Protein AF-A0A2N2HFZ2-F1 (afdb_monomer)

Foldseek 3Di:
DDDDDDDDDPVVVVVVVVVVVVVVVVVVVVVVVVVVVVVVVVVVVVVVVVCVVPPDPPDDDDDDDDPPDDPPPDPPPDPDCPPLNVVLVVLVVQLLPFDAAVSNQVSVVVNVVSVDDDDLDPSRLVSQCSYPDVVSVVVSVVSNVVCVVPDDDDDDDDD

pLDDT: mean 79.57, std 15.81, range [40.03, 97.06]

Radius of gyration: 36.78 Å; Cα contacts (8 Å, |Δi|>4): 68; chains: 1; bounding box: 45×54×116 Å

Structure (mmCIF, N/CA/C/O backbone):
data_AF-A0A2N2HFZ2-F1
#
_entry.id   AF-A0A2N2HFZ2-F1
#
loop_
_atom_site.group_PDB
_atom_site.id
_atom_site.type_symbol
_atom_site.label_atom_id
_atom_site.label_alt_id
_atom_site.label_comp_id
_atom_site.label_asym_id
_atom_site.label_entity_id
_atom_site.label_seq_id
_atom_site.pdbx_PDB_ins_code
_atom_site.Cartn_x
_atom_site.Cartn_y
_atom_site.Cartn_z
_atom_site.occupancy
_atom_site.B_iso_or_equiv
_atom_site.auth_seq_id
_atom_site.auth_comp_id
_atom_site.auth_asym_id
_atom_site.auth_atom_id
_atom_site.pdbx_PDB_model_num
ATOM 1 N N . MET A 1 1 ? 7.526 6.343 -100.185 1.00 40.03 1 MET A N 1
ATOM 2 C CA . MET A 1 1 ? 8.992 6.150 -100.164 1.00 40.03 1 MET A CA 1
ATOM 3 C C . MET A 1 1 ? 9.351 5.453 -98.862 1.00 40.03 1 MET A C 1
ATOM 5 O O . MET A 1 1 ? 9.001 5.957 -97.805 1.00 40.03 1 MET A O 1
ATOM 9 N N . GLN A 1 2 ? 9.891 4.238 -98.946 1.00 43.38 2 GLN A N 1
ATOM 10 C CA . GLN A 1 2 ? 10.136 3.351 -97.804 1.00 43.38 2 GLN A CA 1
ATOM 11 C C . GLN A 1 2 ? 11.529 3.631 -97.222 1.00 43.38 2 GLN A C 1
ATOM 13 O O . GLN A 1 2 ? 12.496 3.726 -97.969 1.00 43.38 2 GLN A O 1
ATOM 18 N N . GLY A 1 3 ? 11.615 3.804 -95.901 1.00 52.72 3 GLY A N 1
ATOM 19 C CA . GLY A 1 3 ? 12.864 4.098 -95.198 1.00 52.72 3 GLY A CA 1
ATOM 20 C C . GLY A 1 3 ? 13.772 2.873 -95.098 1.00 52.72 3 GLY A C 1
ATOM 21 O O . GLY A 1 3 ? 13.392 1.853 -94.518 1.00 52.72 3 GLY A O 1
ATOM 22 N N . GLU A 1 4 ? 14.985 2.987 -95.635 1.00 51.09 4 GLU A N 1
ATOM 23 C CA . GLU A 1 4 ? 16.043 1.987 -95.507 1.00 51.09 4 GLU A CA 1
ATOM 24 C C . GLU A 1 4 ? 16.431 1.793 -94.034 1.00 51.09 4 GLU A C 1
ATOM 26 O O . GLU A 1 4 ? 17.085 2.628 -93.404 1.00 51.09 4 GLU A O 1
ATOM 31 N N . ARG A 1 5 ? 16.045 0.653 -93.455 1.00 60.78 5 ARG A N 1
ATOM 32 C CA . ARG A 1 5 ? 16.552 0.226 -92.148 1.00 60.78 5 ARG A CA 1
ATOM 33 C C . ARG A 1 5 ? 17.982 -0.277 -92.324 1.00 60.78 5 ARG A C 1
ATOM 35 O O . ARG A 1 5 ? 18.191 -1.413 -92.746 1.00 60.78 5 ARG A O 1
ATOM 42 N N . LYS A 1 6 ? 18.963 0.564 -91.979 1.00 68.19 6 LYS A N 1
ATOM 43 C CA . LYS A 1 6 ? 20.377 0.169 -91.877 1.00 68.19 6 LYS A CA 1
ATOM 44 C C . LYS A 1 6 ? 20.487 -1.056 -90.960 1.00 68.19 6 LYS A C 1
ATOM 46 O O . LYS A 1 6 ? 20.190 -0.974 -89.768 1.00 68.19 6 LYS A O 1
ATOM 51 N N . LYS A 1 7 ? 20.860 -2.206 -91.530 1.00 64.94 7 LYS A N 1
ATOM 52 C CA . LYS A 1 7 ? 21.073 -3.456 -90.789 1.00 64.94 7 LYS A CA 1
ATOM 53 C C . LYS A 1 7 ? 22.332 -3.286 -89.938 1.00 64.94 7 LYS A C 1
ATOM 55 O O . LYS A 1 7 ? 23.427 -3.178 -90.481 1.00 64.94 7 LYS A O 1
ATOM 60 N N . LYS A 1 8 ? 22.157 -3.201 -88.619 1.00 74.56 8 LYS A N 1
ATOM 61 C CA . LYS A 1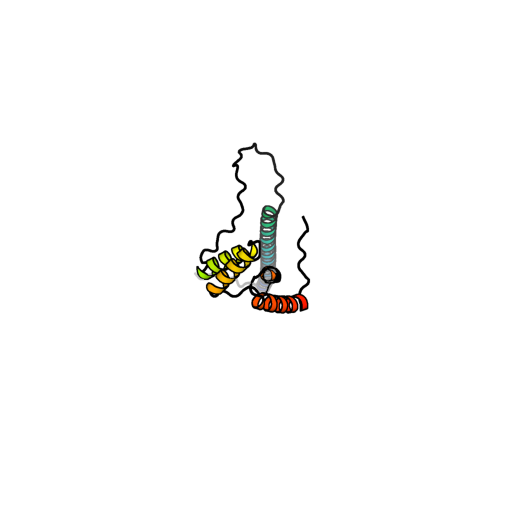 8 ? 23.265 -3.086 -87.662 1.00 74.56 8 LYS A CA 1
ATOM 62 C C . LYS A 1 8 ? 24.110 -4.355 -87.687 1.00 74.56 8 LYS A C 1
ATOM 64 O O . LYS A 1 8 ? 23.572 -5.458 -87.779 1.00 74.56 8 LYS A O 1
ATOM 69 N N . SER A 1 9 ? 25.426 -4.180 -87.626 1.00 77.75 9 SER A N 1
ATOM 70 C CA . SER A 1 9 ? 26.381 -5.289 -87.620 1.00 77.75 9 SER A CA 1
ATOM 71 C C . SER A 1 9 ? 26.240 -6.098 -86.332 1.00 77.75 9 SER A C 1
ATOM 73 O O . SER A 1 9 ? 26.039 -5.528 -85.261 1.00 77.75 9 SER A O 1
ATOM 75 N N . TRP A 1 10 ? 26.399 -7.422 -86.407 1.00 70.19 10 TRP A N 1
ATOM 76 C CA . TRP A 1 10 ? 26.383 -8.296 -85.227 1.00 70.19 10 TRP A CA 1
ATOM 77 C C . TRP A 1 10 ? 27.388 -7.855 -84.150 1.00 70.19 10 TRP A C 1
ATOM 79 O O . TRP A 1 10 ? 27.081 -7.932 -82.966 1.00 70.19 10 TRP A O 1
ATOM 89 N N . ARG A 1 11 ? 28.537 -7.290 -84.549 1.00 69.88 11 ARG A N 1
ATOM 90 C CA . ARG A 1 11 ? 29.529 -6.717 -83.619 1.00 69.88 11 ARG A CA 1
ATOM 91 C C . ARG A 1 11 ? 29.029 -5.469 -82.884 1.00 69.88 11 ARG A C 1
ATOM 93 O O . ARG A 1 11 ? 29.396 -5.239 -81.741 1.00 69.88 11 ARG A O 1
ATOM 100 N N . GLU A 1 12 ? 28.187 -4.671 -83.530 1.00 74.00 12 GLU A N 1
ATOM 101 C CA . GLU A 1 12 ? 27.628 -3.440 -82.959 1.00 74.00 12 GLU A CA 1
ATOM 102 C C . GLU A 1 12 ? 26.520 -3.755 -81.943 1.00 74.00 12 GLU A C 1
ATOM 104 O O . GLU A 1 12 ? 26.386 -3.079 -80.925 1.00 74.00 12 GLU A O 1
ATOM 109 N N . ILE A 1 13 ? 25.759 -4.828 -82.190 1.00 73.88 13 ILE A N 1
ATOM 110 C CA . ILE A 1 13 ? 24.757 -5.347 -81.251 1.00 73.88 13 I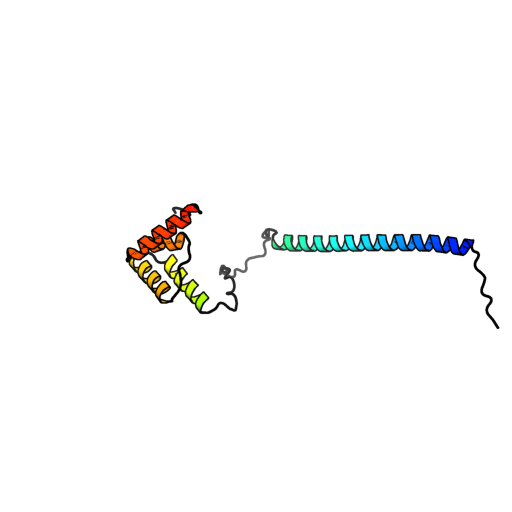LE A CA 1
ATOM 111 C C . ILE A 1 13 ? 25.436 -5.866 -79.977 1.00 73.88 13 ILE A C 1
ATOM 113 O O . ILE A 1 13 ? 24.960 -5.565 -78.883 1.00 73.88 13 ILE A O 1
ATOM 117 N N . ASP A 1 14 ? 26.555 -6.582 -80.106 1.00 71.38 14 ASP A N 1
ATOM 118 C CA . ASP A 1 14 ? 27.300 -7.111 -78.956 1.00 71.38 14 ASP A CA 1
ATOM 119 C C . ASP A 1 14 ? 27.931 -5.982 -78.125 1.00 71.38 14 ASP A C 1
ATOM 121 O O . ASP A 1 14 ? 27.752 -5.914 -76.909 1.00 71.38 14 ASP A O 1
ATOM 125 N N . GLN A 1 15 ? 28.529 -4.989 -78.792 1.00 73.50 15 GLN A N 1
ATOM 126 C CA . GLN A 1 15 ? 29.088 -3.810 -78.126 1.00 73.50 15 GLN A CA 1
ATOM 127 C C . GLN A 1 15 ? 28.017 -2.976 -77.396 1.00 73.50 15 GLN A C 1
ATOM 129 O O . GLN A 1 15 ? 28.250 -2.467 -76.296 1.00 73.50 15 GLN A O 1
ATOM 134 N N . MET A 1 16 ? 26.817 -2.842 -77.976 1.00 70.25 16 MET A N 1
ATOM 135 C CA . MET A 1 16 ? 25.685 -2.187 -77.310 1.00 70.25 16 MET A CA 1
ATOM 136 C C . MET A 1 16 ? 25.174 -2.989 -76.108 1.00 70.25 16 MET A C 1
ATOM 138 O O . MET A 1 16 ? 24.756 -2.395 -75.109 1.00 70.25 16 MET A O 1
ATOM 142 N N . ARG A 1 17 ? 25.207 -4.323 -76.188 1.00 70.12 17 ARG A N 1
ATOM 143 C CA . ARG A 1 17 ? 24.772 -5.209 -75.108 1.00 70.12 17 ARG A CA 1
ATOM 144 C C . ARG A 1 17 ? 25.701 -5.091 -73.902 1.00 70.12 17 ARG A C 1
ATOM 146 O O . ARG A 1 17 ? 25.195 -4.818 -72.812 1.00 70.12 17 ARG A O 1
ATOM 153 N N . ASP A 1 18 ? 27.014 -5.154 -74.098 1.00 68.00 18 ASP A N 1
ATOM 154 C CA . ASP A 1 18 ? 27.996 -5.014 -73.014 1.00 68.00 18 ASP A CA 1
ATOM 155 C C . ASP A 1 18 ? 27.918 -3.642 -72.331 1.00 68.00 18 ASP A C 1
ATOM 157 O O . ASP A 1 18 ? 27.821 -3.549 -71.102 1.00 68.00 18 ASP A O 1
ATOM 161 N N . GLY A 1 19 ? 27.817 -2.565 -73.118 1.00 69.12 19 GLY A N 1
ATOM 162 C CA . GLY A 1 19 ? 27.652 -1.212 -72.580 1.00 69.12 19 GLY A CA 1
ATOM 163 C C . GLY A 1 19 ? 26.350 -1.024 -71.787 1.00 69.12 19 GLY A C 1
ATOM 164 O O . GLY A 1 19 ? 26.310 -0.256 -70.822 1.00 69.12 19 GLY A O 1
ATOM 165 N N . SER A 1 20 ? 25.275 -1.733 -72.152 1.00 68.88 20 SER A N 1
ATOM 166 C CA . SER A 1 20 ? 23.997 -1.678 -71.430 1.00 68.88 20 SER A CA 1
ATOM 167 C C . SER A 1 20 ? 24.040 -2.412 -70.085 1.00 68.88 20 SER A C 1
ATOM 169 O O . SER A 1 20 ? 23.454 -1.932 -69.112 1.00 68.88 20 SER A O 1
ATOM 171 N N . VAL A 1 21 ? 24.780 -3.523 -70.003 1.00 69.88 21 VAL A N 1
ATOM 172 C CA . VAL A 1 21 ? 24.968 -4.301 -68.769 1.00 69.88 21 VAL A CA 1
ATOM 173 C C . VAL A 1 21 ? 25.821 -3.515 -67.775 1.00 69.88 21 VAL A C 1
ATOM 175 O O . VAL A 1 21 ? 25.445 -3.379 -66.612 1.00 69.88 21 VAL A O 1
ATOM 178 N N . GLN A 1 22 ? 26.908 -2.892 -68.239 1.00 70.69 22 GLN A N 1
ATOM 179 C CA . GLN A 1 22 ? 27.739 -2.029 -67.394 1.00 70.69 22 GLN A CA 1
ATOM 180 C C . GLN A 1 22 ? 26.973 -0.816 -66.848 1.00 70.69 22 GLN A C 1
ATOM 182 O O . GLN A 1 22 ? 27.128 -0.475 -65.676 1.00 70.69 22 GLN A O 1
ATOM 187 N N . ARG A 1 23 ? 26.105 -0.186 -67.653 1.00 71.50 23 ARG A N 1
ATOM 188 C CA . ARG A 1 23 ? 25.288 0.956 -67.203 1.00 71.50 23 ARG A CA 1
ATOM 189 C C . ARG A 1 23 ? 24.222 0.570 -66.177 1.00 71.50 23 ARG A C 1
ATOM 191 O O . ARG A 1 23 ? 23.968 1.361 -65.273 1.00 71.50 23 ARG A O 1
ATOM 198 N N . ARG A 1 24 ? 23.610 -0.614 -66.298 1.00 72.50 24 ARG A N 1
ATOM 199 C CA . ARG A 1 24 ? 22.657 -1.131 -65.297 1.00 72.50 24 ARG A CA 1
ATOM 200 C C . ARG A 1 24 ? 23.358 -1.400 -63.965 1.00 72.50 24 ARG A C 1
ATOM 202 O O . ARG A 1 24 ? 22.984 -0.807 -62.963 1.00 72.50 24 ARG A O 1
ATOM 209 N N . ASN A 1 25 ? 24.478 -2.122 -64.000 1.00 73.25 25 ASN A N 1
ATOM 210 C CA . ASN A 1 25 ? 25.262 -2.439 -62.802 1.00 73.25 25 ASN A CA 1
ATOM 211 C C . ASN A 1 25 ? 25.845 -1.205 -62.089 1.00 73.25 25 ASN A C 1
ATOM 213 O O . ASN A 1 25 ? 26.212 -1.294 -60.917 1.00 73.25 25 ASN A O 1
ATOM 217 N N . ASN A 1 26 ? 26.015 -0.079 -62.791 1.00 72.50 26 ASN A N 1
ATOM 218 C CA . ASN A 1 26 ? 26.454 1.169 -62.169 1.00 72.50 26 ASN A CA 1
ATOM 219 C C . ASN A 1 26 ? 25.289 1.905 -61.494 1.00 72.50 26 ASN A C 1
ATOM 221 O O . ASN A 1 26 ? 25.438 2.356 -60.367 1.00 72.50 26 ASN A O 1
ATOM 225 N N . ARG A 1 27 ? 24.111 1.945 -62.135 1.00 74.31 27 ARG A N 1
ATOM 226 C CA . ARG A 1 27 ? 22.904 2.550 -61.548 1.00 74.31 27 ARG A CA 1
ATOM 227 C C . ARG A 1 27 ? 22.440 1.835 -60.286 1.00 74.31 27 ARG A C 1
ATOM 229 O O . ARG A 1 27 ? 22.079 2.507 -59.330 1.00 74.31 27 ARG A O 1
ATOM 236 N N . ASP A 1 28 ? 22.491 0.506 -60.266 1.00 72.56 28 ASP A N 1
ATOM 237 C CA . ASP A 1 28 ? 22.089 -0.263 -59.083 1.00 72.56 28 ASP A CA 1
ATOM 238 C C . ASP A 1 28 ? 23.026 0.025 -57.896 1.00 72.56 28 ASP A C 1
ATOM 240 O O . ASP A 1 28 ? 22.568 0.279 -56.784 1.00 72.56 28 ASP A O 1
ATOM 244 N N . ARG A 1 29 ? 24.339 0.129 -58.149 1.00 72.81 29 ARG A N 1
ATOM 245 C CA . ARG A 1 29 ? 25.327 0.526 -57.131 1.00 72.81 29 ARG A CA 1
ATOM 246 C C . ARG A 1 29 ? 25.152 1.962 -56.645 1.00 72.81 29 ARG A C 1
ATOM 248 O O . ARG A 1 29 ? 25.369 2.229 -55.464 1.00 72.81 29 ARG A O 1
ATOM 255 N N . ASP A 1 30 ? 24.789 2.884 -57.530 1.00 74.44 30 ASP A N 1
ATOM 256 C CA . ASP A 1 30 ? 24.532 4.276 -57.157 1.00 74.44 30 ASP A CA 1
ATOM 257 C C . ASP A 1 30 ? 23.253 4.389 -56.307 1.00 74.44 30 ASP A C 1
ATOM 259 O O . ASP A 1 30 ? 23.260 5.072 -55.283 1.00 74.44 30 ASP A O 1
ATOM 263 N N . HIS A 1 31 ? 22.202 3.629 -56.635 1.00 75.44 31 HIS A N 1
ATOM 264 C CA . HIS A 1 31 ? 20.979 3.559 -55.830 1.00 75.44 31 HIS A CA 1
ATOM 265 C C . HIS A 1 31 ? 21.207 2.951 -54.437 1.00 75.44 31 HIS A C 1
ATOM 267 O O . HIS A 1 31 ? 20.684 3.471 -53.451 1.00 75.44 31 HIS A O 1
ATOM 273 N N . GLU A 1 32 ? 22.019 1.898 -54.314 1.00 71.88 32 GLU A N 1
ATOM 274 C CA . GLU A 1 32 ? 22.381 1.320 -53.010 1.00 71.88 32 GLU A CA 1
ATOM 275 C C . GLU A 1 32 ? 23.202 2.297 -52.149 1.00 71.88 32 GLU A C 1
ATOM 277 O O . GLU A 1 32 ? 23.002 2.411 -50.934 1.00 71.88 32 GLU A O 1
ATOM 282 N N . ARG A 1 33 ? 24.106 3.060 -52.772 1.00 76.25 33 ARG A N 1
ATOM 283 C CA . ARG A 1 33 ? 24.880 4.112 -52.095 1.00 76.25 33 ARG A CA 1
ATOM 284 C C . ARG A 1 33 ? 23.997 5.261 -51.625 1.00 76.25 33 ARG A C 1
ATOM 286 O O . ARG A 1 33 ? 24.194 5.770 -50.526 1.00 76.25 33 ARG A O 1
ATOM 293 N N . GLU A 1 34 ? 23.007 5.649 -52.418 1.00 75.25 34 GLU A N 1
ATOM 294 C CA . GLU A 1 34 ? 22.085 6.726 -52.066 1.00 75.25 34 GLU A CA 1
ATOM 295 C C . GLU A 1 34 ? 21.115 6.304 -50.951 1.00 75.25 34 GLU A C 1
ATOM 297 O O . GLU A 1 34 ? 20.897 7.054 -49.996 1.00 75.25 34 GLU A O 1
ATOM 302 N N . ALA A 1 35 ? 20.627 5.060 -50.986 1.00 75.06 35 ALA A N 1
ATOM 303 C CA . ALA A 1 35 ? 19.802 4.490 -49.923 1.00 75.06 35 ALA A CA 1
ATOM 304 C C . ALA A 1 35 ? 20.562 4.392 -48.586 1.00 75.06 35 ALA A C 1
ATOM 306 O O . ALA A 1 35 ? 20.044 4.785 -47.538 1.00 75.06 35 ALA A O 1
ATOM 307 N N . THR A 1 36 ? 21.816 3.927 -48.613 1.00 77.44 36 THR A N 1
ATOM 308 C CA . THR A 1 36 ? 22.660 3.843 -47.408 1.00 77.44 36 THR A CA 1
ATOM 309 C C . THR A 1 36 ? 23.069 5.226 -46.888 1.00 77.44 36 THR A C 1
ATOM 311 O O . THR A 1 36 ? 23.094 5.441 -45.675 1.00 77.44 36 THR A O 1
ATOM 314 N N . ALA A 1 37 ? 23.324 6.199 -47.769 1.00 79.50 37 ALA A N 1
ATOM 315 C CA . ALA A 1 37 ? 23.586 7.586 -47.382 1.00 79.50 37 ALA A CA 1
ATOM 316 C C . ALA A 1 37 ? 22.359 8.251 -46.733 1.00 79.50 37 ALA A C 1
ATOM 318 O O . ALA A 1 37 ? 22.501 8.919 -45.707 1.00 79.50 37 ALA A O 1
ATOM 319 N N . SER A 1 38 ? 21.160 8.015 -47.273 1.00 77.38 38 SER A N 1
ATOM 320 C CA . SER A 1 38 ? 19.901 8.531 -46.724 1.00 77.38 38 SER A CA 1
ATOM 321 C C . SER A 1 38 ? 19.588 7.938 -45.345 1.00 77.38 38 SER A C 1
ATOM 323 O O . SER A 1 38 ? 19.325 8.678 -44.396 1.00 77.38 38 SER A O 1
ATOM 325 N N . ALA A 1 39 ? 19.741 6.619 -45.179 1.00 78.12 39 ALA A N 1
ATOM 326 C CA . ALA A 1 39 ? 19.579 5.951 -43.885 1.00 78.12 39 ALA A CA 1
ATOM 327 C C . ALA A 1 39 ? 20.584 6.452 -42.827 1.00 78.12 39 ALA A C 1
ATOM 329 O O . ALA A 1 39 ? 20.252 6.615 -41.652 1.00 78.12 39 ALA A O 1
ATOM 330 N N . ASN A 1 40 ? 21.817 6.753 -43.238 1.00 82.44 40 ASN A N 1
ATOM 331 C CA . ASN A 1 40 ? 22.817 7.333 -42.345 1.00 82.44 40 ASN A CA 1
ATOM 332 C C . ASN A 1 40 ? 22.506 8.795 -41.977 1.00 82.44 40 ASN A C 1
ATOM 334 O O . ASN A 1 40 ? 22.825 9.225 -40.866 1.00 82.44 40 ASN A O 1
ATOM 338 N N . ALA A 1 41 ? 21.887 9.566 -42.873 1.00 81.19 41 ALA A N 1
ATOM 339 C CA . ALA A 1 41 ? 21.472 10.941 -42.601 1.00 81.19 41 ALA A CA 1
ATOM 340 C C . ALA A 1 41 ? 20.311 10.998 -41.596 1.00 81.19 41 ALA A C 1
ATOM 342 O O . ALA A 1 41 ? 20.375 11.770 -40.638 1.00 81.19 41 ALA A O 1
ATOM 343 N N . THR A 1 42 ? 19.302 10.136 -41.746 1.00 84.00 42 THR A N 1
ATOM 344 C CA . THR A 1 42 ? 18.174 10.054 -40.802 1.00 84.00 42 THR A CA 1
ATOM 345 C C . THR A 1 42 ? 18.628 9.588 -39.419 1.00 84.00 42 THR A C 1
ATOM 347 O O . THR A 1 42 ? 18.229 10.167 -38.409 1.00 84.00 42 THR A O 1
ATOM 350 N N . ALA A 1 43 ? 19.546 8.617 -39.348 1.00 84.44 43 ALA A N 1
ATOM 351 C CA . ALA A 1 43 ? 20.131 8.172 -38.084 1.00 84.44 43 ALA A CA 1
ATOM 352 C C . ALA A 1 43 ? 20.914 9.290 -37.367 1.00 84.44 43 ALA A C 1
ATOM 354 O O . ALA A 1 43 ? 20.837 9.410 -36.142 1.00 84.44 43 ALA A O 1
ATOM 355 N N . LYS A 1 44 ? 21.643 10.134 -38.112 1.00 86.44 44 LYS A N 1
ATOM 356 C CA . LYS A 1 44 ? 22.340 11.305 -37.552 1.00 86.44 44 LYS A CA 1
ATOM 357 C C . LYS A 1 44 ? 21.364 12.358 -37.035 1.00 86.44 44 LYS A C 1
ATOM 359 O O . LYS A 1 44 ? 21.557 12.837 -35.924 1.00 86.44 44 LYS A O 1
ATOM 364 N N . GLN A 1 45 ? 20.307 12.660 -37.790 1.00 86.44 45 GLN A N 1
ATOM 365 C CA . GLN A 1 45 ? 19.261 13.602 -37.372 1.00 86.44 45 GLN A CA 1
ATOM 366 C C . GLN A 1 45 ? 18.536 13.129 -36.108 1.00 86.44 45 GLN A C 1
ATOM 368 O O . GLN A 1 45 ? 18.281 13.916 -35.198 1.00 86.44 45 GLN A O 1
ATOM 373 N N . HIS A 1 46 ? 18.249 11.830 -36.017 1.00 82.31 46 HIS A N 1
ATOM 374 C CA . HIS A 1 46 ? 17.628 11.250 -34.833 1.00 82.31 46 HIS A CA 1
ATOM 375 C C . HIS A 1 46 ? 18.553 11.341 -33.612 1.00 82.31 46 HIS A C 1
ATOM 377 O O . HIS A 1 46 ? 18.120 11.749 -32.537 1.00 82.31 46 HIS A O 1
ATOM 383 N N . ARG A 1 47 ? 19.848 11.034 -33.775 1.00 86.44 47 ARG A N 1
ATOM 384 C CA . ARG A 1 47 ? 20.832 11.200 -32.694 1.00 86.44 47 ARG A CA 1
ATOM 385 C C . ARG A 1 47 ? 20.969 12.653 -32.255 1.00 86.44 47 ARG A C 1
ATOM 387 O O . ARG A 1 47 ? 20.946 12.892 -31.057 1.00 86.44 47 ARG A O 1
ATOM 394 N N . SER A 1 48 ? 21.035 13.608 -33.183 1.00 88.56 48 SER A N 1
ATOM 395 C CA . SER A 1 48 ? 21.137 15.028 -32.827 1.00 88.56 48 SER A CA 1
ATOM 396 C C . SER A 1 48 ? 19.879 15.555 -32.137 1.00 88.56 48 SER A C 1
ATOM 398 O O . SER A 1 48 ? 19.978 16.384 -31.242 1.00 88.56 48 SER A O 1
ATOM 400 N N . ALA A 1 49 ? 18.692 15.074 -32.522 1.00 84.12 49 ALA A N 1
ATOM 401 C CA . ALA A 1 49 ? 17.445 15.453 -31.862 1.00 84.12 49 ALA A CA 1
ATOM 402 C C . ALA A 1 49 ? 17.390 14.929 -30.420 1.00 84.12 49 ALA A C 1
ATOM 404 O O . ALA A 1 49 ? 16.980 15.650 -29.516 1.00 84.12 49 ALA A O 1
ATOM 405 N N . LEU A 1 50 ? 17.850 13.696 -30.193 1.00 83.56 50 LEU A N 1
ATOM 406 C CA . LEU A 1 50 ? 17.969 13.148 -28.845 1.00 83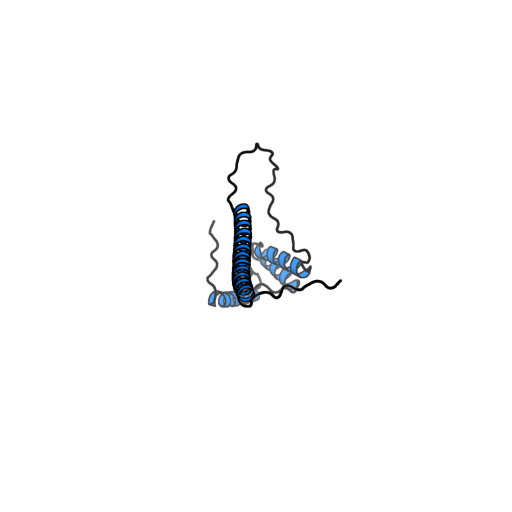.56 50 LEU A CA 1
ATOM 407 C C . LEU A 1 50 ? 19.042 13.884 -28.039 1.00 83.56 50 LEU A C 1
ATOM 409 O O . LEU A 1 50 ? 18.794 14.253 -26.898 1.00 83.56 50 LEU A O 1
ATOM 413 N N . GLU A 1 51 ? 20.199 14.162 -28.633 1.00 85.12 51 GLU A N 1
ATOM 414 C CA . GLU A 1 51 ? 21.252 14.933 -27.976 1.00 85.12 51 GLU A CA 1
ATOM 415 C C . GLU A 1 51 ? 20.743 16.323 -27.578 1.00 85.12 51 GLU A C 1
ATOM 417 O O . GLU A 1 51 ? 20.891 16.697 -26.428 1.00 85.12 51 GLU A O 1
ATOM 422 N N . ALA A 1 52 ? 19.991 17.028 -28.426 1.00 85.00 52 ALA A N 1
ATOM 423 C CA . ALA A 1 52 ? 19.393 18.317 -28.068 1.00 85.00 52 ALA A CA 1
ATOM 424 C C . ALA A 1 52 ? 18.386 18.249 -26.899 1.00 85.00 52 ALA A C 1
ATOM 426 O O . ALA A 1 52 ? 18.255 19.211 -26.144 1.00 85.00 52 ALA A O 1
ATOM 427 N N . LEU A 1 53 ? 17.672 17.130 -26.740 1.00 80.06 53 LEU A N 1
ATOM 428 C CA . LEU A 1 53 ? 16.721 16.933 -25.639 1.00 80.06 53 LEU A CA 1
ATOM 429 C C . LEU A 1 53 ? 17.408 16.555 -24.320 1.00 80.06 53 LEU A C 1
ATOM 431 O O . LEU A 1 53 ? 16.877 16.853 -23.251 1.00 80.06 53 LEU A O 1
ATOM 435 N N . PHE A 1 54 ? 18.566 15.896 -24.397 1.00 82.00 54 PHE A N 1
ATOM 436 C CA . PHE A 1 54 ? 19.283 15.355 -23.240 1.00 82.00 54 PHE A CA 1
ATOM 437 C C . PHE A 1 54 ? 20.600 16.076 -22.927 1.00 82.00 54 PHE A C 1
ATOM 439 O O . PHE A 1 54 ? 21.209 15.797 -21.893 1.00 82.00 54 PHE A O 1
ATOM 446 N N . SER A 1 55 ? 21.044 17.014 -23.768 1.00 78.69 55 SER A N 1
ATOM 447 C CA . SER A 1 55 ? 22.190 17.865 -23.477 1.00 78.69 55 SER A CA 1
ATOM 448 C C . SER A 1 55 ? 21.858 18.727 -22.260 1.00 78.69 55 SER A C 1
ATOM 450 O O . SER A 1 55 ? 20.838 19.425 -22.254 1.00 78.69 55 SER A O 1
ATOM 452 N N . PRO A 1 56 ? 22.706 18.706 -21.219 1.00 59.88 56 PRO A N 1
ATOM 453 C CA . PRO A 1 56 ? 22.525 19.568 -20.068 1.00 59.88 56 PRO A CA 1
ATOM 454 C C . PRO A 1 56 ? 22.629 21.010 -20.556 1.00 59.88 56 PRO A C 1
ATOM 456 O O . PRO A 1 56 ? 23.676 21.446 -21.031 1.00 59.88 56 PRO A O 1
ATOM 459 N N . LYS A 1 57 ? 21.506 21.726 -20.495 1.00 57.38 57 LYS A N 1
ATOM 460 C CA . LYS A 1 57 ? 21.396 23.120 -20.913 1.00 57.38 57 LYS A CA 1
ATOM 461 C C . LYS A 1 57 ? 22.338 23.952 -20.044 1.00 57.38 57 LYS A C 1
ATOM 463 O O . LYS A 1 57 ? 22.001 24.291 -18.912 1.00 57.38 57 LYS A O 1
ATOM 468 N N . VAL A 1 58 ? 23.539 24.223 -20.557 1.00 52.44 58 VAL A N 1
ATOM 469 C CA . VAL A 1 58 ? 24.443 25.219 -19.987 1.00 52.44 58 VAL A CA 1
ATOM 470 C C . VAL A 1 58 ? 23.686 26.535 -20.043 1.00 52.44 58 VAL A C 1
ATOM 472 O O . VAL A 1 58 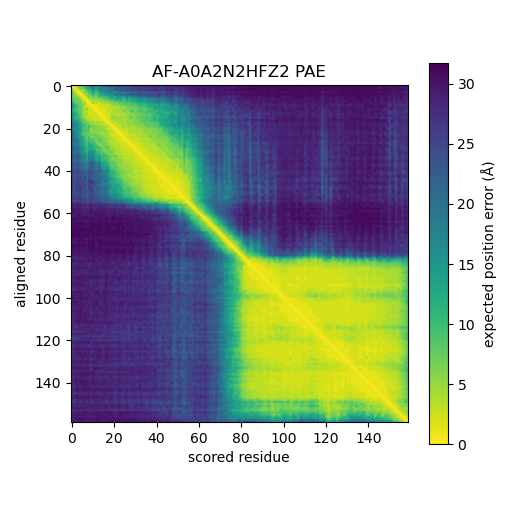? 23.214 26.963 -21.094 1.00 52.44 58 VAL A O 1
ATOM 475 N N . VAL A 1 59 ? 23.465 27.078 -18.856 1.00 53.00 59 VAL A N 1
ATOM 476 C CA . VAL A 1 59 ? 22.730 28.305 -18.595 1.00 53.00 59 VAL A CA 1
ATOM 477 C C . VAL A 1 59 ? 23.550 29.454 -19.178 1.00 53.00 59 VAL A C 1
ATOM 479 O O . VAL A 1 59 ? 24.416 29.995 -18.501 1.00 53.00 59 VAL A O 1
ATOM 482 N N . GLU A 1 60 ? 23.328 29.788 -20.449 1.00 53.97 60 GLU A N 1
ATOM 483 C CA . GLU A 1 60 ? 23.718 31.096 -20.968 1.00 53.97 60 GLU A CA 1
ATOM 484 C C . GLU A 1 60 ? 22.721 32.137 -20.459 1.00 53.97 60 GLU A C 1
ATOM 486 O O . GLU A 1 60 ? 21.499 31.988 -20.546 1.00 53.97 60 GLU A O 1
ATOM 491 N N . GLU A 1 61 ? 23.297 33.154 -19.830 1.00 53.06 61 GLU A N 1
ATOM 492 C CA . GLU A 1 61 ? 22.640 34.235 -19.124 1.00 53.06 61 GLU A CA 1
ATOM 493 C C . GLU A 1 61 ? 21.837 35.128 -20.081 1.00 53.06 61 GLU A C 1
ATOM 495 O O . GLU A 1 61 ? 22.371 36.040 -20.709 1.00 53.06 61 GLU A O 1
ATOM 500 N N . GLU A 1 62 ? 20.519 34.943 -20.113 1.00 51.41 62 GLU A N 1
ATOM 501 C CA . GLU A 1 62 ? 19.592 36.019 -20.455 1.00 51.41 62 GLU A CA 1
ATOM 502 C C . GLU A 1 62 ? 18.900 36.515 -19.176 1.00 51.41 62 GLU A C 1
ATOM 504 O O . GLU A 1 62 ? 18.424 35.748 -18.339 1.00 51.41 62 GLU A O 1
ATOM 509 N N . LYS A 1 63 ? 18.928 37.840 -19.003 1.00 47.34 63 LYS A N 1
ATOM 510 C CA . LYS A 1 63 ? 18.539 38.609 -17.810 1.00 47.34 63 LYS A CA 1
ATOM 511 C C . LYS A 1 63 ? 17.163 38.220 -17.227 1.00 47.34 63 LYS A C 1
ATOM 513 O O . LYS A 1 63 ? 16.253 37.841 -17.961 1.00 47.34 63 LYS A O 1
ATOM 518 N N . PRO A 1 64 ? 16.970 38.374 -15.902 1.00 47.16 64 PRO A N 1
ATOM 519 C CA . PRO A 1 64 ? 15.949 37.655 -15.160 1.00 47.16 64 PRO A CA 1
ATOM 520 C C . PRO A 1 64 ? 14.584 38.329 -15.294 1.00 47.16 64 PRO A C 1
ATOM 522 O O . PRO A 1 64 ? 14.346 39.396 -14.732 1.00 47.16 64 PRO A O 1
ATOM 525 N N . VAL A 1 65 ? 13.643 37.653 -15.944 1.00 52.53 65 VAL A N 1
ATOM 526 C CA . VAL A 1 65 ? 12.220 37.850 -15.657 1.00 52.53 65 VAL A CA 1
ATOM 527 C C . VAL A 1 65 ? 11.741 36.574 -14.985 1.00 52.53 65 VAL A C 1
ATOM 529 O O . VAL A 1 65 ? 11.461 35.573 -15.630 1.00 52.53 65 VAL A O 1
ATOM 532 N N . LEU A 1 66 ? 11.733 36.597 -13.653 1.00 52.66 66 LEU A N 1
ATOM 533 C CA . LEU A 1 66 ? 11.177 35.542 -12.812 1.00 52.66 66 LEU A CA 1
ATOM 534 C C . LEU A 1 66 ? 9.664 35.413 -13.058 1.00 52.66 66 LEU A C 1
ATOM 536 O O . LEU A 1 66 ? 8.932 36.335 -12.693 1.00 52.66 66 LEU A O 1
ATOM 540 N N . PRO A 1 67 ? 9.140 34.244 -13.454 1.00 48.50 67 PRO A N 1
ATOM 541 C CA . PRO A 1 67 ? 7.887 33.777 -12.899 1.00 48.50 67 PRO A CA 1
ATOM 542 C C . PRO A 1 67 ? 8.218 32.962 -11.646 1.00 48.50 67 PRO A C 1
ATOM 544 O O . PRO A 1 67 ? 8.690 31.827 -11.694 1.00 48.50 67 PRO A O 1
ATOM 547 N N . LYS A 1 68 ? 7.979 33.574 -10.484 1.00 54.53 68 LYS A N 1
ATOM 548 C CA . LYS A 1 68 ? 7.889 32.864 -9.207 1.00 54.53 68 LYS A CA 1
ATOM 549 C C . LYS A 1 68 ? 6.731 31.876 -9.299 1.00 54.53 68 LYS A C 1
ATOM 551 O O . LYS A 1 68 ? 5.585 32.263 -9.130 1.00 54.53 68 LYS A O 1
ATOM 556 N N . THR A 1 69 ? 7.030 30.623 -9.591 1.00 49.53 69 THR A N 1
ATOM 557 C CA . THR A 1 69 ? 6.408 29.425 -9.015 1.00 49.53 69 THR A CA 1
ATOM 558 C C . THR A 1 69 ? 7.101 28.240 -9.665 1.00 49.53 69 THR A C 1
ATOM 560 O O . THR A 1 69 ? 7.047 28.056 -10.876 1.00 49.53 69 THR A O 1
ATOM 563 N N . ALA A 1 70 ? 7.810 27.452 -8.859 1.00 52.38 70 ALA A N 1
ATOM 564 C CA . ALA A 1 70 ? 8.306 26.159 -9.288 1.00 52.38 70 ALA A CA 1
ATOM 565 C C . ALA A 1 70 ? 7.095 25.344 -9.756 1.00 52.38 70 ALA A C 1
ATOM 567 O O . ALA A 1 70 ? 6.265 24.929 -8.944 1.00 52.38 70 ALA A O 1
ATOM 568 N N . ALA A 1 71 ? 6.960 25.185 -11.071 1.00 51.56 71 ALA A N 1
ATOM 569 C CA . ALA A 1 71 ? 5.959 24.325 -11.660 1.00 51.56 71 ALA A CA 1
ATOM 570 C C . ALA A 1 71 ? 6.290 22.898 -11.222 1.00 51.56 71 ALA A C 1
ATOM 572 O O . ALA A 1 71 ? 7.147 22.223 -11.789 1.00 51.56 71 ALA A O 1
ATOM 573 N N . ARG A 1 72 ? 5.625 22.466 -10.149 1.00 53.06 72 ARG A N 1
ATOM 574 C CA . ARG A 1 72 ? 5.440 21.064 -9.799 1.00 53.06 72 ARG A CA 1
ATOM 575 C C . ARG A 1 72 ? 5.016 20.373 -11.088 1.00 53.06 72 ARG A C 1
ATOM 577 O O . ARG A 1 72 ? 3.939 20.670 -11.598 1.00 53.06 72 ARG A O 1
ATOM 584 N N . ILE A 1 73 ? 5.877 19.518 -11.635 1.00 54.97 73 ILE A N 1
ATOM 585 C CA . ILE A 1 73 ? 5.554 18.705 -12.806 1.00 54.97 73 ILE A CA 1
ATOM 586 C C . ILE A 1 73 ? 4.448 17.747 -12.356 1.00 54.97 73 ILE A C 1
ATOM 588 O O . ILE A 1 73 ? 4.694 16.679 -11.801 1.00 54.97 73 ILE A O 1
ATOM 592 N N . VAL A 1 74 ? 3.204 18.198 -12.490 1.00 53.50 74 VAL A N 1
ATOM 593 C CA . VAL A 1 74 ? 2.018 17.372 -12.351 1.00 53.50 74 VAL A CA 1
ATOM 594 C C . VAL A 1 74 ? 1.909 16.648 -13.678 1.00 53.50 74 VAL A C 1
ATOM 596 O O . VAL A 1 74 ? 1.558 17.250 -14.690 1.00 53.50 74 VAL A O 1
ATOM 599 N N . LEU A 1 75 ? 2.271 15.365 -13.672 1.00 62.97 75 LEU A N 1
ATOM 600 C CA . LEU A 1 75 ? 1.896 14.438 -14.731 1.00 62.97 75 LEU A CA 1
ATOM 601 C C . LEU A 1 75 ? 0.401 14.668 -15.023 1.00 62.97 75 LEU A C 1
ATOM 603 O O . LEU A 1 75 ? -0.397 14.539 -14.087 1.00 62.97 75 LEU A O 1
ATOM 607 N N . PRO A 1 76 ? 0.008 15.067 -16.247 1.00 56.16 76 PRO A N 1
ATOM 608 C CA . PRO A 1 76 ? -1.399 15.264 -16.553 1.00 56.16 76 PRO A CA 1
ATOM 609 C C . PRO A 1 76 ? -2.142 13.959 -16.232 1.00 56.16 76 PRO A C 1
ATOM 611 O O . PRO A 1 76 ? -1.660 12.884 -16.606 1.00 56.16 76 PRO A O 1
ATOM 614 N N . PRO A 1 77 ? -3.258 14.008 -15.482 1.00 56.12 77 PRO A N 1
ATOM 615 C CA . PRO A 1 77 ? -4.018 12.806 -15.188 1.00 56.12 77 PRO A CA 1
ATOM 616 C C . PRO A 1 77 ? -4.443 12.187 -1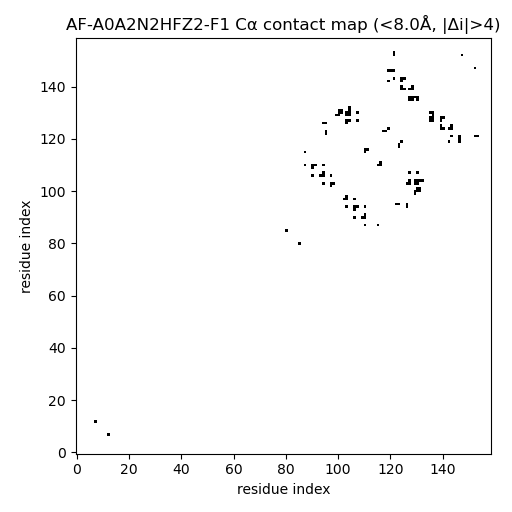6.518 1.00 56.12 77 PRO A C 1
ATOM 618 O O . PRO A 1 77 ? -4.959 12.888 -17.388 1.00 56.12 77 PRO A O 1
ATOM 621 N N . ALA A 1 78 ? -4.181 10.889 -16.685 1.00 61.56 78 ALA A N 1
ATOM 622 C CA . ALA A 1 78 ? -4.643 10.149 -17.851 1.00 61.56 78 ALA A CA 1
ATOM 623 C C . ALA A 1 78 ? -6.148 10.431 -18.053 1.00 61.56 78 ALA A C 1
ATOM 625 O O . ALA A 1 78 ? -6.892 10.349 -17.068 1.00 61.56 78 ALA A O 1
ATOM 626 N N . PRO A 1 79 ? -6.585 10.794 -19.272 1.00 58.69 79 PRO A N 1
ATOM 627 C CA . PRO A 1 79 ? -7.917 11.351 -19.513 1.00 58.69 79 PRO A CA 1
ATOM 628 C C . PRO A 1 79 ? -9.087 10.388 -19.240 1.00 58.69 79 PRO A C 1
ATOM 630 O O . PRO A 1 79 ? -10.221 10.845 -19.208 1.00 58.69 79 PRO A O 1
ATOM 633 N N . ASP A 1 80 ? -8.825 9.115 -18.928 1.00 56.81 80 ASP A N 1
ATOM 634 C CA . ASP A 1 80 ? -9.836 8.083 -18.660 1.00 56.81 80 ASP A CA 1
ATOM 635 C C . ASP A 1 80 ? -9.520 7.279 -17.387 1.00 56.81 80 ASP A C 1
ATOM 637 O O . ASP A 1 80 ? -9.516 6.049 -17.359 1.00 56.81 80 ASP A O 1
ATOM 641 N N . ALA A 1 81 ? -9.176 7.960 -16.293 1.00 59.97 81 ALA A N 1
ATOM 642 C CA . ALA A 1 81 ? -9.086 7.287 -15.005 1.00 59.97 81 ALA A CA 1
ATOM 643 C C . ALA A 1 81 ? -10.495 6.909 -14.531 1.00 59.97 81 ALA A C 1
ATOM 645 O O . ALA A 1 81 ? -11.212 7.780 -14.036 1.00 59.97 81 ALA A O 1
ATOM 646 N N . ASP A 1 82 ? -10.865 5.625 -14.625 1.00 75.94 82 ASP A N 1
ATOM 647 C CA . ASP A 1 82 ? -12.117 5.131 -14.046 1.00 75.94 82 ASP A CA 1
ATOM 648 C C . ASP A 1 82 ? -12.311 5.716 -12.639 1.00 75.94 82 ASP A C 1
ATOM 650 O O . ASP A 1 82 ? -11.376 5.685 -11.820 1.00 75.94 82 ASP A O 1
ATOM 654 N N . PRO A 1 83 ? -13.514 6.211 -12.305 1.00 79.94 83 PRO A N 1
ATOM 655 C CA . PRO A 1 83 ? -13.765 6.860 -11.020 1.00 79.94 83 PRO A CA 1
ATOM 656 C C . PRO A 1 83 ? -13.423 5.941 -9.836 1.00 79.94 83 PRO A C 1
ATOM 658 O O . PRO A 1 83 ? -12.945 6.404 -8.801 1.00 79.94 83 PRO A O 1
ATOM 661 N N . LYS A 1 84 ? -13.556 4.618 -10.015 1.00 86.44 84 LYS A N 1
ATOM 662 C CA . LYS A 1 84 ? -13.121 3.603 -9.041 1.00 86.44 84 LYS A CA 1
ATOM 663 C C . LYS A 1 84 ? -11.603 3.573 -8.847 1.00 86.44 84 LYS A C 1
ATOM 665 O O . LYS A 1 84 ? -11.130 3.493 -7.716 1.00 86.44 84 LYS A O 1
ATOM 670 N N . HIS A 1 85 ? -10.824 3.666 -9.924 1.00 85.94 85 HIS A N 1
ATOM 671 C CA . HIS A 1 85 ? -9.363 3.702 -9.850 1.00 85.94 85 HIS A CA 1
ATOM 672 C C . HIS A 1 85 ? -8.845 5.015 -9.256 1.00 85.94 85 HIS A C 1
ATOM 674 O O . HIS A 1 85 ? -7.802 5.023 -8.595 1.00 85.94 85 HIS A O 1
ATOM 680 N N . ALA A 1 86 ? -9.543 6.130 -9.480 1.00 88.69 86 ALA A N 1
ATOM 681 C CA . ALA A 1 86 ? -9.242 7.399 -8.822 1.00 88.69 86 ALA A CA 1
ATOM 682 C C . ALA A 1 86 ? -9.501 7.320 -7.307 1.00 88.69 86 ALA A C 1
ATOM 684 O O . ALA A 1 86 ? -8.627 7.681 -6.515 1.00 88.69 86 ALA A O 1
ATOM 685 N N . GLU A 1 87 ? -10.648 6.772 -6.897 1.00 91.81 87 GLU A N 1
ATOM 686 C CA . GLU A 1 87 ? -10.995 6.643 -5.480 1.00 91.81 87 GLU A CA 1
ATOM 687 C C . GLU A 1 87 ? -10.078 5.663 -4.739 1.00 91.81 87 GLU A C 1
ATOM 689 O O . GLU A 1 87 ? -9.588 5.991 -3.657 1.00 91.81 87 GLU A O 1
ATOM 694 N N . ARG A 1 88 ? -9.739 4.518 -5.351 1.00 94.00 88 ARG A N 1
ATOM 695 C CA . ARG A 1 88 ? -8.766 3.566 -4.789 1.00 94.00 88 ARG A CA 1
ATOM 696 C C . ARG A 1 88 ? -7.429 4.243 -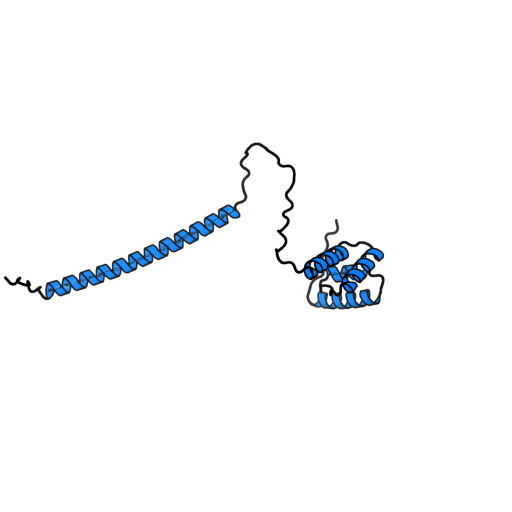4.496 1.00 94.00 88 ARG A C 1
ATOM 698 O O . ARG A 1 88 ? -6.903 4.114 -3.395 1.00 94.00 88 ARG A O 1
ATOM 705 N N . ARG A 1 89 ? -6.890 4.999 -5.462 1.00 92.75 89 ARG A N 1
ATOM 706 C CA . ARG A 1 89 ? -5.622 5.734 -5.297 1.00 92.75 89 ARG A CA 1
ATOM 707 C C . ARG A 1 89 ? -5.714 6.780 -4.190 1.00 92.75 89 ARG A C 1
ATOM 709 O O . ARG A 1 89 ? -4.788 6.910 -3.394 1.00 92.75 89 ARG A O 1
ATOM 716 N N . ARG A 1 90 ? -6.838 7.496 -4.110 1.00 94.31 90 ARG A N 1
ATOM 717 C CA . ARG A 1 90 ? -7.079 8.506 -3.076 1.00 94.31 90 ARG A CA 1
ATOM 718 C C . ARG A 1 90 ? -7.120 7.893 -1.674 1.00 94.31 90 ARG A C 1
ATOM 720 O O . ARG A 1 90 ? -6.500 8.436 -0.763 1.00 94.31 90 ARG A O 1
ATOM 727 N N . LEU A 1 91 ? -7.847 6.790 -1.490 1.00 94.62 91 LEU A N 1
ATOM 728 C CA . LEU A 1 91 ? -7.965 6.115 -0.194 1.00 94.62 91 LEU A CA 1
ATOM 729 C C . LEU A 1 91 ? -6.658 5.429 0.215 1.00 94.62 91 LEU A C 1
ATOM 731 O O . LEU A 1 91 ? -6.261 5.554 1.371 1.00 94.62 91 LEU A O 1
ATOM 735 N N . LEU A 1 92 ? -5.954 4.791 -0.725 1.00 94.75 92 LEU A N 1
ATOM 736 C CA . LEU A 1 92 ? -4.643 4.197 -0.457 1.00 94.75 92 LEU A CA 1
ATOM 737 C C . LEU A 1 92 ? -3.627 5.264 -0.035 1.00 94.75 92 LEU A C 1
ATOM 739 O O . LEU A 1 92 ? -2.942 5.097 0.968 1.00 94.75 92 LEU A O 1
ATOM 743 N N . GLY A 1 93 ? -3.580 6.397 -0.744 1.00 93.62 93 GLY A N 1
ATOM 744 C CA . GLY A 1 93 ? -2.710 7.515 -0.376 1.00 93.62 93 GLY A CA 1
ATOM 745 C C . GLY A 1 93 ? -2.993 8.025 1.038 1.00 93.62 93 GLY A C 1
ATOM 746 O O . GLY A 1 93 ? -2.066 8.204 1.820 1.00 93.62 93 GLY A O 1
ATOM 747 N N . LYS A 1 94 ? -4.274 8.172 1.409 1.00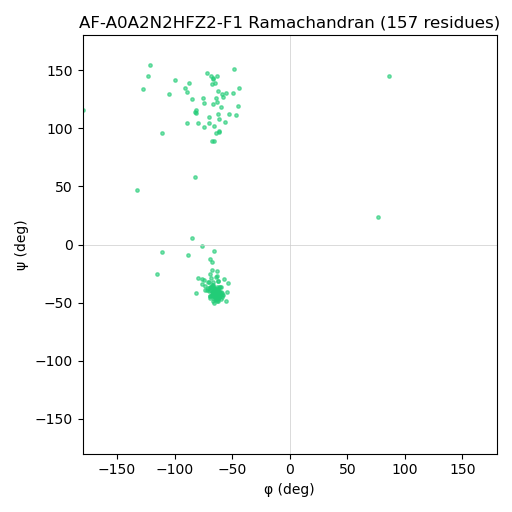 95.25 94 LYS A N 1
ATOM 748 C CA . LYS A 1 94 ? -4.662 8.548 2.778 1.00 95.25 94 LYS A CA 1
ATOM 749 C C . LYS A 1 94 ? -4.186 7.538 3.819 1.00 95.25 94 LYS A C 1
ATOM 751 O O . LYS A 1 94 ? -3.706 7.962 4.863 1.00 9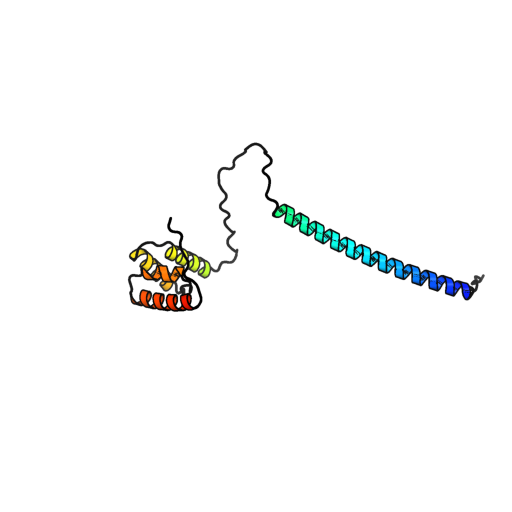5.25 94 LYS A O 1
ATOM 756 N N . PHE A 1 95 ? -4.321 6.242 3.541 1.00 96.00 95 PHE A N 1
ATOM 757 C CA . PHE A 1 95 ? -3.869 5.175 4.432 1.00 96.00 95 PHE A CA 1
ATOM 758 C C . PHE A 1 95 ? -2.349 5.205 4.643 1.00 96.00 95 PHE A C 1
ATOM 760 O O . PHE A 1 95 ? -1.903 5.184 5.786 1.00 96.00 95 PHE A O 1
ATOM 767 N N . LEU A 1 96 ? -1.567 5.343 3.569 1.00 94.12 96 LEU A N 1
ATOM 768 C CA . LEU A 1 96 ? -0.101 5.366 3.644 1.00 94.12 96 LEU A CA 1
ATOM 769 C C . LEU A 1 96 ? 0.452 6.622 4.336 1.00 94.12 96 LEU A C 1
ATOM 771 O O . LEU A 1 96 ? 1.510 6.569 4.951 1.00 94.12 96 LEU A O 1
ATOM 775 N N . THR A 1 97 ? -0.255 7.753 4.258 1.00 94.81 97 THR A N 1
ATOM 776 C CA . THR A 1 97 ? 0.133 8.993 4.958 1.00 94.81 97 THR A CA 1
ATOM 777 C C . THR A 1 97 ? -0.413 9.103 6.382 1.00 94.81 97 THR A C 1
ATOM 779 O O . THR A 1 97 ? -0.071 10.049 7.090 1.00 94.81 97 THR A O 1
ATOM 782 N N . ALA A 1 98 ? -1.316 8.205 6.786 1.00 95.00 98 ALA A N 1
ATOM 783 C CA . ALA A 1 98 ? -1.916 8.245 8.112 1.00 95.00 98 ALA A CA 1
ATOM 784 C C . ALA A 1 98 ? -0.852 7.950 9.177 1.00 95.00 98 ALA A C 1
ATOM 786 O O . ALA A 1 98 ? 0.023 7.115 8.981 1.00 95.00 98 ALA A O 1
ATOM 787 N N . THR A 1 99 ? -0.926 8.631 10.314 1.00 92.75 99 THR A N 1
ATOM 788 C CA . THR A 1 99 ? 0.005 8.428 11.426 1.00 92.75 99 THR A CA 1
ATOM 789 C C . THR A 1 99 ? -0.765 8.163 12.711 1.00 92.75 99 THR A C 1
ATOM 791 O O . THR A 1 99 ? -1.749 8.844 13.026 1.00 92.75 99 THR A O 1
ATOM 794 N N . GLY A 1 100 ? -0.334 7.145 13.452 1.00 92.50 100 GLY A N 1
ATOM 795 C CA . GLY A 1 100 ? -0.973 6.710 14.686 1.00 92.50 100 GLY A CA 1
ATOM 796 C C . GLY A 1 100 ? -2.122 5.724 14.470 1.00 92.50 100 GLY A C 1
ATOM 797 O O . GLY A 1 100 ? -2.917 5.824 13.530 1.00 92.50 100 GLY A O 1
ATOM 798 N N . SER A 1 101 ? -2.249 4.797 15.416 1.00 92.50 101 SER A N 1
ATOM 799 C CA . SER A 1 101 ? -3.107 3.612 15.310 1.00 92.50 101 SER A CA 1
ATOM 800 C C . SER A 1 101 ? -4.576 3.906 14.989 1.00 92.50 101 SER A C 1
ATOM 802 O O . SER A 1 101 ? -5.185 3.239 14.150 1.00 92.50 101 SER A O 1
ATOM 804 N N . ALA A 1 102 ? -5.162 4.940 15.599 1.00 93.81 102 ALA A N 1
ATOM 805 C CA . ALA A 1 102 ? -6.563 5.298 15.380 1.00 93.81 102 ALA A CA 1
ATOM 806 C C . ALA A 1 102 ? -6.830 5.819 13.955 1.00 93.81 102 ALA A C 1
ATOM 808 O O . ALA A 1 102 ? -7.849 5.480 13.345 1.00 93.81 102 ALA A O 1
ATOM 809 N N . SER A 1 103 ? -5.921 6.636 13.409 1.00 94.88 103 SER A N 1
ATOM 810 C CA . SER A 1 103 ? -6.084 7.217 12.072 1.00 94.88 103 SER A CA 1
ATOM 811 C C . SER A 1 103 ? -5.848 6.165 10.986 1.00 94.88 103 SER A C 1
ATOM 813 O O . SER A 1 103 ? -6.625 6.084 10.031 1.00 94.88 103 SER A O 1
ATOM 815 N N . ILE A 1 104 ? -4.855 5.298 11.197 1.00 95.44 104 ILE A N 1
ATOM 816 C CA . ILE A 1 104 ? -4.523 4.167 10.330 1.00 95.44 104 ILE A CA 1
ATOM 817 C C . ILE A 1 104 ? -5.686 3.185 10.282 1.00 95.44 104 ILE A C 1
ATOM 819 O O . ILE A 1 104 ? -6.152 2.844 9.197 1.00 95.44 104 ILE A O 1
ATOM 823 N N . SER A 1 105 ? -6.236 2.810 11.439 1.00 95.88 105 SER A N 1
ATOM 824 C CA . SER A 1 105 ? -7.386 1.901 11.508 1.00 95.88 105 SER A CA 1
ATOM 825 C C . SER A 1 105 ? -8.611 2.468 10.799 1.00 95.88 105 SER A C 1
ATOM 827 O O . SER A 1 105 ? -9.294 1.773 10.048 1.00 95.88 105 SER A O 1
ATOM 829 N N . LYS A 1 106 ? -8.883 3.765 10.979 1.00 96.56 106 LYS A N 1
ATOM 830 C CA . LYS A 1 106 ? -9.986 4.438 10.289 1.00 96.56 106 LYS A CA 1
ATOM 831 C C . LYS A 1 106 ? -9.782 4.459 8.772 1.00 96.56 106 LYS A C 1
ATOM 833 O O . LYS A 1 106 ? -10.726 4.185 8.033 1.00 96.56 106 LYS A O 1
ATOM 838 N N . ALA A 1 107 ? -8.576 4.782 8.308 1.00 96.31 107 ALA A N 1
ATOM 839 C CA . ALA A 1 107 ? -8.257 4.813 6.884 1.00 96.31 107 ALA A CA 1
ATOM 840 C C . ALA A 1 107 ? -8.304 3.411 6.257 1.00 96.31 107 ALA A C 1
ATOM 842 O O . ALA A 1 107 ? -8.856 3.254 5.168 1.00 96.31 107 ALA A O 1
ATOM 843 N N . ALA A 1 108 ? -7.805 2.396 6.965 1.00 95.19 108 ALA A N 1
ATOM 844 C CA . ALA A 1 108 ? -7.825 1.011 6.518 1.00 95.19 108 ALA A CA 1
ATOM 845 C C . ALA A 1 108 ? -9.255 0.480 6.366 1.00 95.19 108 ALA A C 1
ATOM 847 O O . ALA A 1 108 ? -9.623 -0.045 5.316 1.00 95.19 108 ALA A O 1
ATOM 848 N N . ASN A 1 109 ? -10.094 0.695 7.381 1.00 95.56 109 ASN A N 1
ATOM 849 C CA . ASN A 1 109 ? -11.497 0.300 7.331 1.00 95.56 109 ASN A CA 1
ATOM 850 C C . ASN A 1 109 ? -12.264 1.053 6.237 1.00 95.56 109 ASN A C 1
ATOM 852 O O . ASN A 1 109 ? -13.105 0.454 5.578 1.00 95.56 109 ASN A O 1
ATOM 856 N N . ALA A 1 110 ? -11.957 2.331 5.988 1.00 95.44 110 ALA A N 1
ATOM 857 C CA . ALA A 1 110 ? -12.559 3.082 4.885 1.00 95.44 110 ALA A CA 1
ATOM 858 C C . ALA A 1 110 ? -12.157 2.530 3.506 1.00 95.44 110 ALA A C 1
ATOM 860 O O . ALA A 1 110 ? -12.991 2.473 2.605 1.00 95.44 110 ALA A O 1
ATOM 861 N N . PHE A 1 111 ? -10.900 2.106 3.343 1.00 95.19 111 PHE A N 1
ATOM 862 C CA . PHE A 1 111 ? -10.411 1.488 2.110 1.00 95.19 111 PHE A CA 1
ATOM 863 C C . PHE A 1 111 ? -11.114 0.152 1.827 1.00 95.19 111 PHE A C 1
ATOM 865 O O . PHE A 1 111 ? -11.595 -0.075 0.718 1.00 95.19 111 PHE A O 1
ATOM 872 N N . LEU A 1 112 ? -11.255 -0.686 2.854 1.00 93.31 112 LEU A N 1
ATOM 873 C CA . LEU A 1 112 ? -11.938 -1.977 2.752 1.00 93.31 112 LEU A CA 1
ATOM 874 C C . LEU A 1 112 ? -13.453 -1.839 2.596 1.00 93.31 112 LEU A C 1
ATOM 876 O O . LEU A 1 112 ? -14.060 -2.579 1.830 1.00 93.31 112 LEU A O 1
ATOM 880 N N . ALA A 1 113 ? -14.073 -0.867 3.271 1.00 95.00 113 ALA A N 1
ATOM 881 C CA . ALA A 1 113 ? -15.497 -0.573 3.119 1.00 95.00 113 ALA A CA 1
ATOM 882 C C . ALA A 1 113 ? -15.847 -0.111 1.695 1.00 95.00 113 ALA A C 1
ATOM 884 O O . ALA A 1 113 ? -16.967 -0.322 1.238 1.00 95.00 113 ALA A O 1
ATOM 885 N N . ALA A 1 114 ? -14.889 0.482 0.976 1.00 93.44 114 ALA A N 1
ATOM 886 C CA . ALA A 1 114 ? -15.031 0.809 -0.439 1.00 93.44 114 ALA A CA 1
ATOM 887 C C . ALA A 1 114 ? -14.884 -0.415 -1.373 1.00 93.44 114 ALA A C 1
ATOM 889 O O . ALA A 1 114 ? -15.026 -0.271 -2.587 1.00 93.44 114 ALA A O 1
ATOM 890 N N . GLY A 1 115 ? -14.628 -1.611 -0.825 1.00 93.75 115 GLY A N 1
ATOM 891 C CA . GLY A 1 115 ? -14.514 -2.866 -1.569 1.00 93.75 115 GLY A CA 1
ATOM 892 C C . GLY A 1 115 ? -13.190 -3.027 -2.315 1.00 93.75 115 GLY A C 1
ATOM 893 O O . GLY A 1 115 ? -13.147 -3.724 -3.326 1.00 93.75 115 GLY A O 1
ATOM 894 N N . PHE A 1 116 ? -12.130 -2.344 -1.873 1.00 93.88 116 PHE A N 1
ATOM 895 C CA . PHE A 1 116 ? -10.808 -2.450 -2.484 1.00 93.88 116 PHE A CA 1
ATOM 896 C C . PHE A 1 116 ? -9.894 -3.392 -1.706 1.00 93.88 116 PHE A C 1
ATOM 898 O O . PHE A 1 116 ? -9.831 -3.334 -0.479 1.00 93.88 116 PHE A O 1
ATOM 905 N N . ASP A 1 117 ? -9.098 -4.165 -2.444 1.00 93.31 117 ASP A N 1
ATOM 906 C CA . ASP A 1 117 ? -8.036 -4.991 -1.876 1.00 93.31 117 ASP A CA 1
ATOM 907 C C . ASP A 1 117 ? -6.723 -4.216 -1.751 1.00 93.31 117 ASP A C 1
ATOM 909 O O . ASP A 1 117 ? -6.335 -3.421 -2.634 1.00 93.31 117 ASP A O 1
ATOM 913 N N . PHE A 1 118 ? -6.047 -4.443 -0.623 1.00 93.06 118 PHE A N 1
ATOM 914 C CA . PHE A 1 118 ? -4.744 -3.856 -0.343 1.00 93.06 118 PHE A CA 1
ATOM 915 C C . PHE A 1 118 ? -3.690 -4.432 -1.292 1.00 93.06 118 PHE A C 1
ATOM 917 O O . PHE A 1 118 ? -3.704 -5.636 -1.554 1.00 93.06 118 PHE A O 1
ATOM 924 N N . PRO A 1 119 ? -2.785 -3.599 -1.832 1.00 93.50 119 PRO A N 1
ATOM 925 C CA . PRO A 1 119 ? -1.674 -4.112 -2.619 1.00 93.50 119 PRO A CA 1
ATOM 926 C C . PRO A 1 119 ? -0.749 -4.995 -1.765 1.00 93.50 119 PRO A C 1
ATOM 928 O O . PRO A 1 119 ? -0.541 -4.727 -0.583 1.00 93.50 119 PRO A O 1
ATOM 931 N N . GLU A 1 120 ? -0.187 -6.038 -2.378 1.00 92.75 120 GLU A N 1
ATOM 932 C CA . GLU A 1 120 ? 0.718 -6.994 -1.722 1.00 92.75 120 GLU A CA 1
ATOM 933 C C . GLU A 1 120 ? 2.151 -6.455 -1.656 1.00 92.75 120 GLU A C 1
ATOM 935 O O . GLU A 1 120 ? 3.087 -7.033 -2.201 1.00 92.75 120 GLU A O 1
ATOM 940 N N . ASP A 1 121 ? 2.322 -5.299 -1.023 1.00 93.06 121 ASP A N 1
ATOM 941 C CA . ASP A 1 121 ? 3.615 -4.645 -0.892 1.00 93.06 121 ASP A CA 1
ATOM 942 C C . ASP A 1 121 ? 4.005 -4.438 0.577 1.00 93.06 121 ASP A C 1
ATOM 944 O O . ASP A 1 121 ? 3.167 -4.355 1.480 1.00 93.06 121 ASP A O 1
ATOM 948 N N . GLN A 1 122 ? 5.316 -4.353 0.815 1.00 93.69 122 GLN A N 1
ATOM 949 C CA . GLN A 1 122 ? 5.866 -4.220 2.164 1.00 93.69 122 GLN A CA 1
ATOM 950 C C . GLN A 1 122 ? 5.361 -2.964 2.886 1.00 93.69 122 GLN A C 1
ATOM 952 O O . GLN A 1 122 ? 5.147 -3.005 4.092 1.00 93.69 122 GLN A O 1
ATOM 957 N N . GLU A 1 123 ? 5.178 -1.846 2.181 1.00 93.62 123 GLU A N 1
ATOM 958 C CA . GLU A 1 123 ? 4.826 -0.573 2.807 1.00 93.62 123 GLU A CA 1
ATOM 959 C C . GLU A 1 123 ? 3.403 -0.606 3.360 1.00 93.62 123 GLU A C 1
ATOM 961 O O . GLU A 1 123 ? 3.172 -0.249 4.517 1.00 93.62 123 GLU A O 1
ATOM 966 N N . THR A 1 124 ? 2.471 -1.120 2.558 1.00 95.06 124 THR A N 1
ATOM 967 C CA . THR A 1 124 ? 1.072 -1.284 2.945 1.00 95.06 124 THR A CA 1
ATOM 968 C C . THR A 1 124 ? 0.928 -2.192 4.168 1.00 95.06 124 THR A C 1
ATOM 970 O O . THR A 1 124 ? 0.224 -1.845 5.120 1.00 95.06 124 THR A O 1
ATOM 973 N N . HIS A 1 125 ? 1.608 -3.341 4.183 1.00 95.25 125 HIS A N 1
ATOM 974 C CA . HIS A 1 125 ? 1.484 -4.286 5.294 1.00 95.25 125 HIS A CA 1
ATOM 975 C C . HIS A 1 125 ? 2.247 -3.861 6.551 1.00 95.25 125 HIS A C 1
ATOM 977 O O . HIS A 1 125 ? 1.776 -4.161 7.644 1.00 95.25 125 HIS A O 1
ATOM 983 N N . VAL A 1 126 ? 3.359 -3.123 6.431 1.00 94.50 126 VAL A N 1
ATOM 984 C CA . VAL A 1 126 ? 4.020 -2.491 7.589 1.00 94.50 126 VAL A CA 1
ATOM 985 C C . VAL A 1 126 ? 3.094 -1.460 8.230 1.00 94.50 126 VAL A C 1
ATOM 987 O O . VAL A 1 126 ? 2.926 -1.470 9.445 1.00 94.50 126 VAL A O 1
ATOM 990 N N . GLN A 1 127 ? 2.434 -0.625 7.425 1.00 94.75 127 GLN A N 1
ATOM 991 C CA . GLN A 1 127 ? 1.460 0.347 7.921 1.00 94.75 127 GLN A CA 1
ATOM 992 C C . GLN A 1 127 ? 0.279 -0.337 8.636 1.00 94.75 127 GLN A C 1
ATOM 994 O O . GLN A 1 127 ? -0.210 0.151 9.653 1.00 94.75 127 GLN A O 1
ATOM 999 N N . MET A 1 128 ? -0.161 -1.498 8.140 1.00 95.44 128 MET A N 1
ATOM 1000 C CA . MET A 1 128 ? -1.259 -2.271 8.733 1.00 95.44 128 MET A CA 1
ATOM 1001 C C . MET A 1 128 ? -0.922 -2.857 10.115 1.00 95.44 128 MET A C 1
ATOM 1003 O O . MET A 1 128 ? -1.831 -3.235 10.850 1.00 95.44 128 MET A O 1
ATOM 1007 N N . LEU A 1 129 ? 0.354 -2.901 10.514 1.00 95.25 129 LEU A N 1
ATOM 1008 C CA . LEU A 1 129 ? 0.746 -3.362 11.852 1.00 95.25 129 LEU A CA 1
ATOM 1009 C C . LEU A 1 129 ? 0.286 -2.415 12.968 1.00 95.25 129 LEU A C 1
ATOM 1011 O O . LEU A 1 129 ? 0.135 -2.848 14.105 1.00 95.25 129 LEU A O 1
ATOM 1015 N N . GLU A 1 130 ? 0.023 -1.145 12.654 1.00 94.50 130 GLU A N 1
ATOM 1016 C CA . GLU A 1 130 ? -0.529 -0.174 13.610 1.00 94.50 130 GLU A CA 1
ATOM 1017 C C . GLU A 1 130 ? -2.065 -0.231 13.705 1.00 94.50 130 GLU A C 1
ATOM 1019 O O . GLU A 1 130 ? -2.691 0.594 14.377 1.00 94.50 130 GLU A O 1
ATOM 1024 N N . HIS A 1 131 ? -2.702 -1.185 13.025 1.00 95.94 131 HIS A N 1
ATOM 1025 C CA . HIS A 1 131 ? -4.147 -1.356 13.067 1.00 95.94 131 HIS A CA 1
ATOM 1026 C C . HIS A 1 131 ? -4.630 -1.830 14.456 1.00 95.94 131 HIS A C 1
ATOM 1028 O O . HIS A 1 131 ? -3.972 -2.618 15.126 1.00 95.94 131 HIS A O 1
ATOM 1034 N N . ALA A 1 132 ? -5.808 -1.370 14.890 1.00 93.94 132 ALA A N 1
ATOM 1035 C CA . ALA A 1 132 ? -6.375 -1.681 16.209 1.00 93.94 132 ALA A CA 1
ATOM 1036 C C . ALA A 1 132 ? -6.926 -3.116 16.328 1.00 93.94 132 ALA A C 1
ATOM 1038 O O . ALA A 1 132 ? -6.935 -3.693 17.410 1.00 93.94 132 ALA A O 1
ATOM 1039 N N . ASP A 1 133 ? -7.413 -3.678 15.221 1.00 94.25 133 ASP A N 1
ATOM 1040 C CA . ASP A 1 133 ? -7.835 -5.082 15.124 1.00 94.25 133 ASP A CA 1
ATOM 1041 C C . ASP A 1 133 ? -6.627 -6.002 14.903 1.00 94.25 133 ASP A C 1
ATOM 1043 O O . ASP A 1 133 ? -5.981 -5.952 13.853 1.00 94.25 133 ASP A O 1
ATOM 1047 N N . GLU A 1 134 ? -6.366 -6.867 15.881 1.00 95.06 134 GLU A N 1
ATOM 1048 C CA . GLU A 1 134 ? -5.266 -7.830 15.876 1.00 95.06 134 GLU A CA 1
ATOM 1049 C C . GLU A 1 134 ? -5.395 -8.884 14.764 1.00 95.06 134 GLU A C 1
ATOM 1051 O O . GLU A 1 134 ? -4.381 -9.386 14.277 1.00 95.06 134 GLU A O 1
ATOM 1056 N N . GLY A 1 135 ? -6.615 -9.215 14.324 1.00 95.00 135 GLY A N 1
ATOM 1057 C CA . GLY A 1 135 ? -6.819 -10.147 13.212 1.00 95.00 135 GLY A CA 1
ATOM 1058 C C . GLY A 1 135 ? -6.134 -9.647 11.940 1.00 95.00 135 GLY A C 1
ATOM 1059 O O . GLY A 1 135 ? -5.358 -10.371 11.315 1.00 95.00 135 GLY A O 1
ATOM 1060 N N . ARG A 1 136 ? -6.308 -8.355 11.634 1.00 93.38 136 ARG A N 1
ATOM 1061 C CA . ARG A 1 136 ? -5.663 -7.700 10.484 1.00 93.38 136 ARG A CA 1
ATOM 1062 C C . ARG A 1 136 ? -4.151 -7.607 10.625 1.00 93.38 136 ARG A C 1
ATOM 1064 O O . ARG A 1 136 ? -3.427 -7.732 9.635 1.00 93.38 136 ARG A O 1
ATOM 1071 N N . VAL A 1 137 ? -3.672 -7.394 11.848 1.00 95.88 137 VAL A N 1
ATOM 1072 C CA . VAL A 1 137 ? -2.235 -7.369 12.139 1.00 95.88 137 VAL A CA 1
ATOM 1073 C C . VAL A 1 137 ? -1.629 -8.746 11.860 1.00 95.88 137 VAL A C 1
ATOM 1075 O O . VAL A 1 137 ? -0.633 -8.837 11.146 1.00 95.88 137 VAL A O 1
ATOM 1078 N N . ARG A 1 138 ? -2.262 -9.831 12.326 1.00 97.06 138 ARG A N 1
ATOM 1079 C CA . ARG A 1 138 ? -1.806 -11.209 12.070 1.00 97.06 138 ARG A CA 1
ATOM 1080 C C . ARG A 1 138 ? -1.787 -11.556 10.582 1.00 97.06 138 ARG A C 1
ATOM 1082 O O . ARG A 1 138 ? -0.793 -12.099 10.102 1.00 97.06 138 ARG A O 1
ATOM 1089 N N . GLU A 1 139 ? -2.839 -11.206 9.845 1.00 95.50 139 GLU A N 1
ATOM 1090 C CA . GLU A 1 139 ? -2.887 -11.378 8.385 1.00 95.50 139 GLU A CA 1
ATOM 1091 C C . GLU A 1 139 ? -1.752 -10.620 7.684 1.00 95.50 139 GLU A C 1
ATOM 1093 O O . GLU A 1 139 ? -1.095 -11.151 6.787 1.00 95.50 139 GLU A O 1
ATOM 1098 N N . SER A 1 140 ? -1.472 -9.397 8.133 1.00 95.75 140 SER A N 1
ATOM 1099 C CA . SER A 1 140 ? -0.408 -8.563 7.567 1.00 95.75 140 SER A CA 1
ATOM 1100 C C . SER A 1 140 ? 0.982 -9.109 7.869 1.00 95.75 140 SER A C 1
ATOM 1102 O O . SER A 1 140 ? 1.842 -9.086 6.993 1.00 95.75 140 SER A O 1
ATOM 1104 N N . ILE A 1 141 ? 1.203 -9.673 9.059 1.00 96.44 141 ILE A N 1
ATOM 1105 C CA . ILE A 1 141 ? 2.449 -10.376 9.396 1.00 96.44 141 ILE A CA 1
ATOM 1106 C C . ILE A 1 141 ? 2.646 -11.586 8.475 1.00 96.44 141 ILE A C 1
ATOM 1108 O O . ILE A 1 141 ? 3.742 -11.779 7.951 1.00 96.44 141 ILE A O 1
ATOM 1112 N N . ALA A 1 142 ? 1.596 -12.377 8.227 1.00 96.25 142 ALA A N 1
ATOM 1113 C CA . ALA A 1 142 ? 1.673 -13.521 7.317 1.00 96.25 142 ALA A CA 1
ATOM 1114 C C . ALA A 1 142 ? 2.007 -13.090 5.876 1.00 96.25 142 ALA A C 1
ATOM 1116 O O . ALA A 1 142 ? 2.861 -13.696 5.226 1.00 96.25 142 ALA A O 1
ATOM 1117 N N . LYS A 1 143 ? 1.391 -12.001 5.395 1.00 95.50 143 LYS A N 1
ATOM 1118 C CA . LYS A 1 143 ? 1.710 -11.399 4.090 1.00 95.50 143 LYS A CA 1
ATOM 1119 C C . LYS A 1 143 ? 3.156 -10.899 4.030 1.00 95.50 143 LYS A C 1
ATOM 1121 O O . LYS A 1 143 ? 3.856 -11.215 3.073 1.00 95.50 143 LYS A O 1
ATOM 1126 N N . LEU A 1 144 ? 3.641 -10.200 5.059 1.00 95.31 144 LEU A N 1
ATOM 1127 C CA . LEU A 1 144 ? 5.038 -9.750 5.133 1.00 95.31 144 LEU A CA 1
ATOM 1128 C C . LEU A 1 144 ? 6.022 -10.921 5.116 1.00 95.31 144 LEU A C 1
ATOM 1130 O O . LEU A 1 144 ? 7.020 -10.853 4.407 1.00 95.31 144 LEU A O 1
ATOM 1134 N N . ALA A 1 145 ? 5.732 -12.006 5.838 1.00 94.69 145 ALA A N 1
ATOM 1135 C CA . ALA A 1 145 ? 6.563 -13.206 5.815 1.00 94.69 145 ALA A CA 1
ATOM 1136 C C . ALA A 1 145 ? 6.657 -13.807 4.402 1.00 94.69 145 ALA A C 1
ATOM 1138 O O . ALA A 1 145 ? 7.743 -14.183 3.964 1.00 94.69 145 ALA A O 1
ATOM 1139 N N . SER A 1 146 ? 5.540 -13.837 3.666 1.00 94.94 146 SER A N 1
ATOM 1140 C CA . SER A 1 146 ? 5.523 -14.274 2.267 1.00 94.94 146 SER A CA 1
ATOM 1141 C C . SER A 1 146 ? 6.332 -13.348 1.357 1.00 94.94 146 SER A C 1
ATOM 1143 O O . SER A 1 146 ? 7.058 -13.831 0.493 1.00 94.94 146 SER A O 1
ATOM 1145 N N . ILE A 1 147 ? 6.228 -12.028 1.536 1.00 94.25 147 ILE A N 1
ATOM 1146 C CA . ILE A 1 147 ? 6.966 -11.055 0.719 1.00 94.25 147 ILE A CA 1
ATOM 1147 C C . ILE A 1 147 ? 8.471 -11.168 0.985 1.00 94.25 147 ILE A C 1
ATOM 1149 O O . ILE A 1 147 ? 9.264 -11.230 0.048 1.00 94.25 147 ILE A O 1
ATOM 1153 N N . PHE A 1 148 ? 8.879 -11.281 2.251 1.00 93.31 148 PHE A N 1
ATOM 1154 C CA . PHE A 1 148 ? 10.291 -11.404 2.624 1.00 93.31 148 PHE A CA 1
ATOM 1155 C C . PHE A 1 148 ? 10.939 -12.732 2.225 1.00 93.31 148 PHE A C 1
ATOM 1157 O O . PHE A 1 148 ? 12.165 -12.836 2.237 1.00 93.31 148 PHE A O 1
ATOM 1164 N N . ALA A 1 149 ? 10.153 -13.735 1.828 1.00 92.31 149 ALA A N 1
ATOM 1165 C CA . ALA A 1 149 ? 10.693 -14.947 1.221 1.00 92.31 149 ALA A CA 1
ATOM 1166 C C . ALA A 1 149 ? 11.283 -14.691 -0.182 1.00 92.31 149 ALA A C 1
ATOM 1168 O O . ALA A 1 149 ? 12.156 -15.442 -0.614 1.00 92.31 149 ALA A O 1
ATOM 1169 N N . GLY A 1 150 ? 10.824 -13.647 -0.887 1.00 89.56 150 GLY A N 1
ATOM 1170 C CA . GLY A 1 150 ? 11.292 -13.283 -2.231 1.00 89.56 150 GLY A CA 1
ATOM 1171 C C . GLY A 1 150 ? 12.001 -11.928 -2.324 1.00 89.56 150 GLY A C 1
ATOM 1172 O O . GLY A 1 150 ? 12.826 -11.732 -3.214 1.00 89.56 150 GLY A O 1
ATOM 1173 N N . GLU A 1 151 ? 11.715 -10.998 -1.412 1.00 90.38 151 GLU A N 1
ATOM 1174 C CA . GLU A 1 151 ? 12.223 -9.626 -1.445 1.00 90.38 151 GLU A CA 1
ATOM 1175 C C . GLU A 1 151 ? 12.990 -9.245 -0.174 1.00 90.38 151 GLU A C 1
ATOM 1177 O O . GLU A 1 151 ? 12.619 -9.600 0.943 1.00 90.38 151 GLU A O 1
ATOM 1182 N N . LEU A 1 152 ? 14.036 -8.429 -0.326 1.00 88.31 152 LEU A N 1
ATOM 1183 C CA . LEU A 1 152 ? 14.739 -7.847 0.817 1.00 88.31 152 LEU A CA 1
ATOM 1184 C C . LEU A 1 152 ? 13.884 -6.757 1.492 1.00 88.31 152 LEU A C 1
ATOM 1186 O O . LEU A 1 152 ? 13.174 -6.018 0.800 1.00 88.31 152 LEU A O 1
ATOM 1190 N N . PRO A 1 153 ? 13.995 -6.582 2.822 1.00 89.81 153 PRO A N 1
ATOM 1191 C CA . PRO A 1 153 ? 13.324 -5.497 3.524 1.00 89.81 153 PRO A CA 1
ATOM 1192 C C . PRO A 1 153 ? 13.721 -4.118 2.990 1.00 89.81 153 PRO A C 1
ATOM 1194 O O . PRO A 1 153 ? 14.906 -3.766 2.935 1.00 89.81 153 PRO A O 1
ATOM 1197 N N . LYS A 1 154 ? 12.721 -3.308 2.632 1.00 87.19 154 LYS A N 1
ATOM 1198 C CA . LYS A 1 154 ? 12.925 -1.919 2.211 1.00 87.19 154 LYS A CA 1
ATOM 1199 C C . LYS A 1 154 ? 13.429 -1.091 3.392 1.00 87.19 154 LYS A C 1
ATOM 1201 O O . LYS A 1 154 ? 12.769 -0.966 4.421 1.00 87.19 154 LYS A O 1
ATOM 1206 N N . ARG A 1 155 ? 14.612 -0.497 3.234 1.00 84.56 155 ARG A N 1
ATOM 1207 C CA . ARG A 1 155 ? 15.215 0.388 4.236 1.00 84.56 155 ARG A CA 1
ATOM 1208 C C . ARG A 1 155 ? 14.680 1.803 4.057 1.00 84.56 155 ARG A C 1
ATOM 1210 O O . ARG A 1 155 ? 14.805 2.371 2.975 1.00 84.56 155 ARG A O 1
ATOM 1217 N N . ARG A 1 156 ? 14.125 2.383 5.121 1.00 75.56 156 ARG A N 1
ATOM 1218 C CA . ARG A 1 156 ? 13.808 3.814 5.169 1.00 75.56 156 ARG A CA 1
ATOM 1219 C C . ARG A 1 156 ? 15.013 4.569 5.746 1.00 75.56 156 ARG A C 1
ATOM 1221 O O . ARG A 1 156 ? 15.588 4.090 6.725 1.00 75.56 156 ARG A O 1
ATOM 1228 N N . PRO A 1 157 ? 15.433 5.694 5.143 1.00 71.88 157 PRO A N 1
ATOM 1229 C CA . PRO A 1 157 ? 16.490 6.516 5.715 1.00 71.88 157 PRO A CA 1
ATOM 1230 C C . PRO A 1 157 ? 16.027 7.047 7.074 1.00 71.88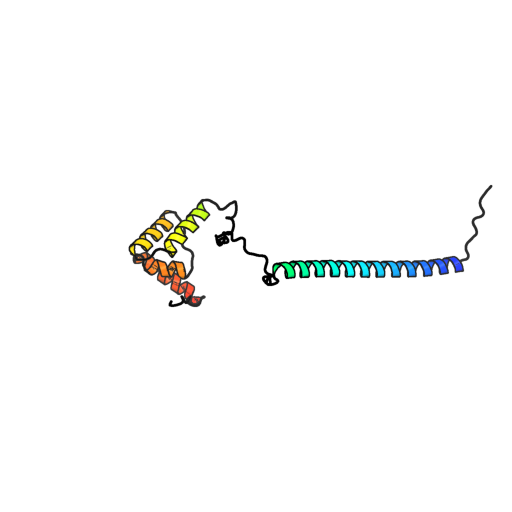 157 PRO A C 1
ATOM 1232 O O . PRO A 1 157 ? 14.906 7.537 7.201 1.00 71.88 157 PRO A O 1
ATOM 1235 N N . ILE A 1 158 ? 16.883 6.922 8.085 1.00 72.06 158 ILE A N 1
ATOM 1236 C CA . ILE A 1 158 ? 16.689 7.583 9.375 1.00 72.06 158 ILE A CA 1
ATOM 1237 C C . ILE A 1 158 ? 17.191 9.016 9.170 1.00 72.06 158 ILE A C 1
ATOM 1239 O O . ILE A 1 158 ? 18.372 9.197 8.871 1.00 72.06 158 ILE A O 1
ATOM 1243 N N . ILE A 1 159 ? 16.282 9.993 9.225 1.00 54.50 159 ILE A N 1
ATOM 1244 C CA . ILE A 1 159 ? 16.562 11.433 9.085 1.00 54.50 159 ILE A CA 1
ATOM 1245 C C . ILE A 1 159 ? 16.455 12.078 10.461 1.00 54.50 159 ILE A C 1
ATOM 1247 O O . ILE A 1 159 ? 15.500 11.714 11.185 1.00 54.50 159 ILE A O 1
#

Sequence (159 aa):
MQGERKKKSWREIDQMRDGSVQRRNNRDRDHEREATASANATAKQHRSALEALFSPKVVEEEKPVLPKTAARIVLPPAPDADPKHAERRRLLGKFLTATGSASISKAANAFLAAGFDFPEDQETHVQMLEHADEGRVRESIAKLASIFAGELPKRRPII

Secondary structure (DSSP, 8-state):
---------HHHHHHHHHHHHHHHHHHHHHHHHHHHHHHHHHHHHHHHHHHHHHS--------------------PPPTT--HHHHHHHHHHHHHHH--SHHHHHHHHHHHHHTTPPPPSSHHHHHHHTT-S-HHHHHHHHHHHHHHHTTSPPPPPP--

Nearest PDB structures (foldseek):
  8bqs-assembly1_De  TM=3.568E-01  e=1.875E+00  Tetrahymena thermophila SB210

Mean predicted aligned error: 18.55 Å

Solvent-accessible surface area (backbone atoms only — not comparable to full-atom values): 9812 Å² total; per-residue (Å²): 137,84,83,84,76,80,79,76,51,74,68,55,55,51,55,53,49,55,55,50,53,55,53,50,61,47,51,55,54,50,51,54,51,50,52,55,49,50,54,52,50,54,53,50,53,54,50,52,54,50,44,68,75,66,52,81,77,76,83,74,90,69,85,89,77,80,77,92,63,86,76,73,84,69,76,76,76,67,95,78,64,51,71,66,61,50,49,52,54,53,39,51,52,51,32,75,70,40,70,61,39,71,48,27,33,52,32,48,51,52,35,46,73,72,73,50,80,80,69,98,44,69,67,58,33,58,59,38,58,45,31,79,55,61,70,57,26,52,54,26,52,54,51,46,56,58,46,55,74,79,41,80,86,84,82,76,85,89,128